Protein AF-A0A356I7H1-F1 (afdb_monomer_lite)

Foldseek 3Di:
DDPPPVQFPAFWLLLVVCVVVVHQLVLLQVLDDDPLDDSVLSVCQRRRRADAQVSLVSSQVSVQSSVPVDHDDSVSGGPDHHHHDD

Secondary structure (DSSP, 8-state):
-------B--S-HHHHHHHHTT--HHHHHHHSPTTSS-HHHHHHHHTTB---HHHHHHHHHHHHHHHTT----HHHH-SS-PPP--

Structure (mmCIF, N/CA/C/O backbone):
data_AF-A0A356I7H1-F1
#
_entry.id   AF-A0A356I7H1-F1
#
loop_
_atom_site.group_PDB
_atom_site.id
_atom_site.type_symbol
_atom_site.label_atom_id
_atom_site.label_alt_id
_atom_site.label_comp_id
_atom_site.label_asym_id
_atom_site.label_entity_id
_atom_site.label_seq_id
_atom_site.pdbx_PDB_ins_code
_atom_site.Cartn_x
_atom_site.Cartn_y
_atom_site.Cartn_z
_atom_site.occupancy
_atom_site.B_iso_or_equiv
_atom_site.auth_seq_id
_atom_site.auth_comp_id
_atom_site.auth_asym_id
_atom_site.auth_atom_id
_atom_site.pdbx_PDB_model_num
ATOM 1 N N . MET A 1 1 ? 15.684 0.789 -32.184 1.00 42.00 1 MET A N 1
ATOM 2 C CA . MET A 1 1 ? 16.577 0.739 -31.006 1.00 42.00 1 MET A CA 1
ATOM 3 C C . MET A 1 1 ? 15.685 0.990 -29.806 1.00 42.00 1 MET A C 1
ATOM 5 O O . MET A 1 1 ? 15.285 2.125 -29.571 1.00 42.00 1 MET A O 1
ATOM 9 N N . ASP A 1 2 ? 15.249 -0.080 -29.151 1.00 43.69 2 ASP A N 1
ATOM 10 C CA . ASP A 1 2 ? 14.176 -0.013 -28.160 1.00 43.69 2 ASP A CA 1
ATOM 11 C C . ASP A 1 2 ? 14.738 0.428 -26.808 1.00 43.69 2 ASP A C 1
ATOM 13 O O . ASP A 1 2 ? 15.234 -0.369 -26.016 1.00 43.69 2 ASP A O 1
ATOM 17 N N . TYR A 1 3 ? 14.664 1.731 -26.531 1.00 47.78 3 TYR A N 1
ATOM 18 C CA . TYR A 1 3 ? 15.000 2.319 -25.229 1.00 47.78 3 TYR A CA 1
ATOM 19 C C . TYR A 1 3 ? 13.907 2.058 -24.179 1.00 47.78 3 TYR A C 1
ATOM 21 O O . TYR A 1 3 ? 13.548 2.936 -23.390 1.00 47.78 3 TYR A O 1
ATOM 29 N N . THR A 1 4 ? 13.351 0.849 -24.133 1.00 49.41 4 THR A N 1
ATOM 30 C CA . THR A 1 4 ? 12.508 0.425 -23.017 1.00 49.41 4 THR A CA 1
ATOM 31 C C . THR A 1 4 ? 13.397 0.231 -21.802 1.00 49.41 4 THR A C 1
ATOM 33 O O . THR A 1 4 ? 13.921 -0.844 -21.543 1.00 49.41 4 THR A O 1
ATOM 36 N N . ASN A 1 5 ? 13.574 1.320 -21.059 1.00 53.44 5 ASN A N 1
ATOM 37 C CA . ASN A 1 5 ? 14.042 1.361 -19.684 1.00 53.44 5 ASN A CA 1
ATOM 38 C C . ASN A 1 5 ? 13.229 0.341 -18.862 1.00 53.44 5 ASN A C 1
ATOM 40 O O . ASN A 1 5 ? 12.157 0.662 -18.343 1.00 53.44 5 ASN A O 1
ATOM 44 N N . SER A 1 6 ? 13.703 -0.906 -18.818 1.00 54.50 6 SER A N 1
ATOM 45 C CA . SER A 1 6 ? 12.990 -2.103 -18.360 1.00 54.50 6 SER A CA 1
ATOM 46 C C . SER A 1 6 ? 12.917 -2.159 -16.831 1.00 54.50 6 SER A C 1
ATOM 48 O O . SER A 1 6 ? 13.383 -3.086 -16.180 1.00 54.50 6 SER A O 1
ATOM 50 N N . ARG A 1 7 ? 12.340 -1.116 -16.230 1.00 67.69 7 ARG A N 1
ATOM 51 C CA . ARG A 1 7 ? 12.071 -0.974 -14.790 1.00 67.69 7 ARG A CA 1
ATOM 52 C C . ARG A 1 7 ? 10.666 -1.469 -14.425 1.00 67.69 7 ARG A C 1
ATOM 54 O O . ARG A 1 7 ? 9.993 -0.881 -13.572 1.00 67.69 7 ARG A O 1
ATOM 61 N N . VAL A 1 8 ? 10.201 -2.508 -15.114 1.00 78.50 8 VAL A N 1
ATOM 62 C CA . VAL A 1 8 ? 8.920 -3.174 -14.861 1.00 78.50 8 VAL A CA 1
ATOM 63 C C . VAL A 1 8 ? 9.238 -4.558 -14.310 1.00 78.50 8 VAL A C 1
ATOM 65 O O . VAL A 1 8 ? 9.906 -5.339 -14.972 1.00 78.50 8 VAL A O 1
ATOM 68 N N . MET A 1 9 ? 8.782 -4.831 -13.092 1.00 83.44 9 MET A N 1
ATOM 69 C CA . MET A 1 9 ? 9.051 -6.049 -12.319 1.00 83.44 9 MET A CA 1
ATOM 70 C C . MET A 1 9 ? 7.935 -7.091 -12.451 1.00 83.44 9 MET A C 1
ATOM 72 O O . MET A 1 9 ? 7.795 -7.963 -11.600 1.00 83.44 9 MET A O 1
ATOM 76 N N . GLY A 1 10 ? 7.117 -6.971 -13.501 1.00 86.38 10 GLY A N 1
ATOM 77 C CA . GLY A 1 10 ? 5.891 -7.750 -13.665 1.00 86.38 10 GLY A CA 1
ATOM 78 C C . GLY A 1 10 ? 4.794 -7.347 -12.678 1.00 86.38 10 GLY A C 1
ATOM 79 O O . GLY A 1 10 ? 4.958 -6.428 -11.874 1.00 86.38 10 GLY A O 1
ATOM 80 N N . LEU A 1 11 ? 3.652 -8.023 -12.751 1.00 92.06 11 LEU A N 1
ATOM 81 C CA . LEU A 1 11 ? 2.585 -7.872 -11.764 1.00 92.06 11 LEU A CA 1
ATOM 82 C C . LEU A 1 11 ? 3.126 -8.236 -10.373 1.00 92.06 11 LEU A C 1
ATOM 84 O O . LEU A 1 11 ? 3.917 -9.167 -10.248 1.00 92.06 11 LEU A O 1
ATOM 88 N N . GLN A 1 12 ? 2.784 -7.459 -9.348 1.00 95.81 12 GLN A N 1
ATOM 89 C CA . GLN A 1 12 ? 3.237 -7.752 -7.983 1.00 95.81 12 GLN A CA 1
ATOM 90 C C . GLN A 1 12 ? 2.174 -8.559 -7.235 1.00 95.81 12 GLN A C 1
ATOM 92 O O . GLN A 1 12 ? 0.997 -8.307 -7.483 1.00 95.81 12 GLN A O 1
ATOM 97 N N . PRO A 1 13 ? 2.561 -9.414 -6.273 1.00 97.62 13 PRO A N 1
ATOM 98 C CA . PRO A 1 13 ? 1.645 -10.130 -5.383 1.00 97.62 13 PRO A CA 1
ATOM 99 C C . PRO A 1 13 ? 0.585 -9.231 -4.740 1.00 97.62 13 PRO A C 1
ATOM 101 O O . PRO A 1 13 ? -0.575 -9.610 -4.637 1.00 97.62 13 PRO A O 1
ATOM 104 N N . LEU A 1 14 ? 0.944 -7.978 -4.421 1.00 97.56 14 LEU A N 1
ATOM 105 C CA . LEU A 1 14 ? -0.004 -6.952 -3.980 1.00 97.56 14 LEU A CA 1
ATOM 106 C C . LEU A 1 14 ? -1.249 -6.846 -4.877 1.00 97.56 14 LEU A C 1
ATOM 108 O O . LEU A 1 14 ? -2.331 -6.552 -4.385 1.00 97.56 14 LEU A O 1
ATOM 112 N N . HIS A 1 15 ? -1.106 -7.004 -6.194 1.00 97.62 15 HIS A N 1
ATOM 113 C CA . HIS A 1 15 ? -2.240 -6.932 -7.106 1.00 97.62 15 HIS A CA 1
ATOM 114 C C . HIS A 1 15 ? -3.240 -8.057 -6.860 1.00 97.62 15 HIS A C 1
ATOM 116 O O . HIS A 1 15 ? -4.420 -7.746 -6.761 1.00 97.62 15 HIS A O 1
ATOM 122 N N . GLU A 1 16 ? -2.763 -9.297 -6.760 1.00 97.38 16 GLU A N 1
ATOM 123 C CA . GLU A 1 16 ? -3.587 -10.488 -6.528 1.00 97.38 16 GLU A CA 1
ATOM 124 C C . GLU A 1 16 ? -4.245 -10.409 -5.151 1.00 97.38 16 GLU A C 1
ATOM 126 O O . GLU A 1 16 ? -5.461 -10.476 -5.059 1.00 97.38 16 GLU A O 1
ATOM 131 N N . ILE A 1 17 ? -3.478 -10.071 -4.107 1.00 97.50 17 ILE A N 1
ATOM 132 C CA . ILE A 1 17 ? -4.004 -9.875 -2.744 1.00 97.50 17 ILE A CA 1
ATOM 133 C C . ILE A 1 17 ? -5.136 -8.837 -2.721 1.00 97.50 17 ILE A C 1
ATOM 135 O O . ILE A 1 17 ? -6.145 -9.019 -2.041 1.00 97.50 17 ILE A O 1
ATOM 139 N N . MET A 1 18 ? -4.968 -7.722 -3.439 1.00 97.81 18 MET A N 1
ATOM 140 C CA . MET A 1 18 ? -6.010 -6.701 -3.527 1.00 97.81 18 MET A CA 1
ATOM 141 C C . MET A 1 18 ? -7.227 -7.176 -4.324 1.00 97.81 18 MET A C 1
ATOM 143 O O . MET A 1 18 ? -8.339 -6.812 -3.958 1.00 97.81 18 MET A O 1
ATOM 147 N N . ASP A 1 19 ? -7.032 -7.938 -5.401 1.00 97.56 19 ASP A N 1
ATOM 148 C CA . ASP A 1 19 ? -8.125 -8.451 -6.234 1.00 97.56 19 ASP A CA 1
ATOM 149 C C . ASP A 1 19 ? -8.957 -9.488 -5.467 1.00 97.56 19 ASP A C 1
ATOM 151 O O . ASP A 1 19 ? -10.172 -9.338 -5.354 1.00 97.56 19 ASP A O 1
ATOM 155 N N . ASP A 1 20 ? -8.286 -10.436 -4.807 1.00 97.31 20 ASP A N 1
ATOM 156 C CA . ASP A 1 20 ? -8.897 -11.482 -3.980 1.00 97.31 20 ASP A CA 1
ATOM 157 C C . ASP A 1 20 ? -9.702 -10.903 -2.809 1.00 97.31 20 ASP A C 1
ATOM 159 O O . ASP A 1 20 ? -10.761 -11.417 -2.446 1.00 97.31 20 ASP A O 1
ATOM 163 N N . ARG A 1 21 ? -9.222 -9.803 -2.214 1.00 96.69 21 ARG A N 1
ATOM 164 C CA . ARG A 1 21 ? -9.923 -9.094 -1.131 1.00 96.69 21 ARG A CA 1
ATOM 165 C C . ARG A 1 21 ? -10.947 -8.066 -1.629 1.00 96.69 21 ARG A C 1
ATOM 167 O O . ARG A 1 21 ? -11.606 -7.426 -0.810 1.00 96.69 21 ARG A O 1
ATOM 174 N N . GLY A 1 22 ? -11.086 -7.881 -2.944 1.00 97.50 22 GLY A N 1
ATOM 175 C CA . GLY A 1 22 ? -11.997 -6.901 -3.542 1.00 97.50 22 GLY A CA 1
ATOM 176 C C . GLY A 1 22 ? -11.627 -5.440 -3.250 1.00 97.50 22 GLY A C 1
ATOM 177 O O . GLY A 1 22 ? -12.487 -4.561 -3.284 1.00 97.50 22 GLY A O 1
ATOM 178 N N . TRP A 1 23 ? -10.360 -5.161 -2.936 1.00 98.19 23 TRP A N 1
ATOM 179 C CA . TRP A 1 23 ? -9.877 -3.833 -2.570 1.00 98.19 23 TRP A CA 1
ATOM 180 C C . TRP A 1 23 ? -9.538 -2.983 -3.789 1.00 98.19 23 TRP A C 1
ATOM 182 O O . TRP A 1 23 ? -8.687 -3.308 -4.625 1.00 98.19 23 TRP A O 1
ATOM 192 N N . SER A 1 24 ? -10.135 -1.797 -3.846 1.00 98.00 24 SER A N 1
ATOM 193 C CA . SER A 1 24 ? -9.768 -0.780 -4.817 1.00 98.00 24 SER A CA 1
ATOM 194 C C . SER A 1 24 ? -8.528 -0.001 -4.367 1.00 98.00 24 SER A C 1
ATOM 196 O O . SER A 1 24 ? -8.167 0.067 -3.192 1.00 98.00 24 SER A O 1
ATOM 198 N N . ASN A 1 25 ? -7.889 0.705 -5.305 1.00 98.12 25 ASN A N 1
ATOM 199 C CA . ASN A 1 25 ? -6.827 1.651 -4.947 1.00 98.12 25 ASN A CA 1
ATOM 200 C C . ASN A 1 25 ? -7.337 2.765 -4.017 1.00 98.12 25 ASN A C 1
ATOM 202 O O . ASN A 1 25 ? -6.533 3.389 -3.330 1.00 98.12 25 ASN A O 1
ATOM 206 N N . HIS A 1 26 ? -8.640 3.070 -4.055 1.00 98.25 26 HIS A N 1
ATOM 207 C CA . HIS A 1 26 ? -9.239 4.082 -3.195 1.00 98.25 26 HIS A CA 1
ATOM 208 C C . HIS A 1 26 ? -9.308 3.605 -1.745 1.00 98.25 26 HIS A C 1
ATOM 210 O O . HIS A 1 26 ? -8.986 4.393 -0.861 1.00 98.25 26 HIS A O 1
ATOM 216 N N . ASP A 1 27 ? -9.620 2.331 -1.513 1.00 98.31 27 ASP A N 1
ATOM 217 C CA . ASP A 1 27 ? -9.708 1.754 -0.167 1.00 98.31 27 ASP A CA 1
ATOM 218 C C . ASP A 1 27 ? -8.357 1.822 0.548 1.00 98.31 27 ASP A C 1
ATOM 220 O O . ASP A 1 27 ? -8.264 2.356 1.651 1.00 98.31 27 ASP A O 1
ATOM 224 N N . ILE A 1 28 ? -7.280 1.436 -0.145 1.00 98.25 28 ILE A N 1
ATOM 225 C CA . ILE A 1 28 ? -5.910 1.522 0.388 1.00 98.25 28 ILE A CA 1
ATOM 226 C C . ILE A 1 28 ? -5.520 2.969 0.724 1.00 98.25 28 ILE A C 1
ATOM 228 O O . ILE A 1 28 ? -4.895 3.236 1.748 1.00 98.25 28 ILE A O 1
ATOM 232 N N . VAL A 1 29 ? -5.877 3.928 -0.136 1.00 98.25 29 VAL A N 1
ATOM 233 C CA . VAL A 1 29 ? -5.571 5.350 0.094 1.00 98.25 29 VAL A CA 1
ATOM 234 C C . VAL A 1 29 ? -6.383 5.908 1.263 1.00 98.25 29 VAL A C 1
ATOM 236 O O . VAL A 1 29 ? -5.852 6.705 2.030 1.00 98.25 29 VAL A O 1
ATOM 239 N N . ARG A 1 30 ? -7.647 5.496 1.404 1.00 98.12 30 ARG A N 1
ATOM 240 C CA . ARG A 1 30 ? -8.553 5.938 2.470 1.00 98.12 30 ARG A CA 1
ATOM 241 C C . ARG A 1 30 ? -8.190 5.343 3.834 1.00 98.12 30 ARG A C 1
ATOM 243 O O . ARG A 1 30 ? -8.457 5.985 4.844 1.00 98.12 30 ARG A O 1
ATOM 250 N N . ALA A 1 31 ? -7.593 4.153 3.864 1.00 97.62 31 ALA A N 1
ATOM 251 C CA . ALA A 1 31 ? -7.144 3.509 5.097 1.00 97.62 31 ALA A CA 1
ATOM 252 C C . ALA A 1 31 ? -5.921 4.199 5.733 1.00 97.62 31 ALA A C 1
ATOM 254 O O . ALA A 1 31 ? -5.714 4.110 6.941 1.00 97.62 31 ALA A O 1
ATOM 255 N N . ALA A 1 32 ? -5.108 4.897 4.936 1.00 96.94 32 ALA A N 1
ATOM 256 C CA . ALA A 1 32 ? -3.941 5.629 5.416 1.00 96.94 32 ALA A CA 1
ATOM 257 C C . ALA A 1 32 ? -4.262 7.104 5.738 1.00 96.94 32 ALA A C 1
ATOM 259 O O . ALA A 1 32 ? -5.230 7.658 5.211 1.00 96.94 32 ALA A O 1
ATOM 260 N N . PRO A 1 33 ? -3.427 7.794 6.545 1.00 97.62 33 PRO A N 1
ATOM 261 C CA . PRO A 1 33 ? -3.585 9.227 6.780 1.00 97.62 33 PRO A CA 1
ATOM 262 C C . PRO A 1 33 ? -3.639 10.038 5.469 1.00 97.62 33 PRO A C 1
ATOM 264 O O . PRO A 1 33 ? -2.914 9.719 4.517 1.00 97.62 33 PRO A O 1
ATOM 267 N N . PRO A 1 34 ? -4.440 11.119 5.400 1.00 96.75 34 PRO A N 1
ATOM 268 C CA . PRO A 1 34 ? -4.546 11.945 4.199 1.00 96.75 34 PRO A CA 1
ATOM 269 C C . PRO A 1 34 ? -3.181 12.422 3.678 1.00 96.75 34 PRO A C 1
ATOM 271 O O . PRO A 1 34 ? -2.336 12.896 4.435 1.00 96.75 34 PRO A O 1
ATOM 274 N N . GLY A 1 35 ? -2.950 12.290 2.368 1.00 95.25 35 GLY A N 1
ATOM 275 C CA . GLY A 1 35 ? -1.693 12.693 1.720 1.00 95.25 35 GLY A CA 1
ATOM 276 C C . GLY A 1 35 ? -0.507 11.739 1.929 1.00 95.25 35 GLY A C 1
ATOM 277 O O . GLY A 1 35 ? 0.570 11.982 1.382 1.00 95.25 35 GLY A O 1
ATOM 278 N N . PHE A 1 36 ? -0.677 10.636 2.668 1.00 97.81 36 PHE A N 1
ATOM 279 C CA . PHE A 1 36 ? 0.398 9.675 2.926 1.00 97.81 36 PHE A CA 1
ATOM 280 C C . PHE A 1 36 ? 0.879 8.961 1.652 1.00 97.81 36 PHE A C 1
ATOM 282 O O . PHE A 1 36 ? 2.093 8.870 1.395 1.00 97.81 36 PHE A O 1
ATOM 289 N N . ILE A 1 37 ? -0.089 8.510 0.848 1.00 98.12 37 ILE A N 1
ATOM 290 C CA . ILE A 1 37 ? 0.061 7.900 -0.476 1.00 98.12 37 ILE A CA 1
ATOM 291 C C . ILE A 1 37 ? -1.064 8.367 -1.416 1.00 98.12 37 ILE A C 1
ATOM 293 O O . ILE A 1 37 ? -2.055 8.951 -0.990 1.00 98.12 37 ILE A O 1
ATOM 297 N N . THR A 1 38 ? -0.919 8.097 -2.712 1.00 98.31 38 THR A N 1
ATOM 298 C CA . THR A 1 38 ? -1.883 8.464 -3.765 1.00 98.31 38 THR A CA 1
ATOM 299 C C . THR A 1 38 ? -2.360 7.239 -4.545 1.00 98.31 38 THR A C 1
ATOM 301 O O . THR A 1 38 ? -1.626 6.256 -4.673 1.00 98.31 38 THR A O 1
ATOM 304 N N . HIS A 1 39 ? -3.531 7.323 -5.193 1.00 98.12 39 HIS A N 1
ATOM 305 C CA . HIS A 1 39 ? -4.053 6.244 -6.053 1.00 98.12 39 HIS A CA 1
ATOM 306 C C . HIS A 1 39 ? -3.063 5.848 -7.151 1.00 98.12 39 HIS A C 1
ATOM 308 O O . HIS A 1 39 ? -2.918 4.671 -7.474 1.00 98.12 39 HIS A O 1
ATOM 314 N N . LYS A 1 40 ? -2.333 6.827 -7.708 1.00 97.44 40 LYS A N 1
ATOM 315 C CA . LYS A 1 40 ? -1.301 6.584 -8.727 1.00 97.44 40 LYS A CA 1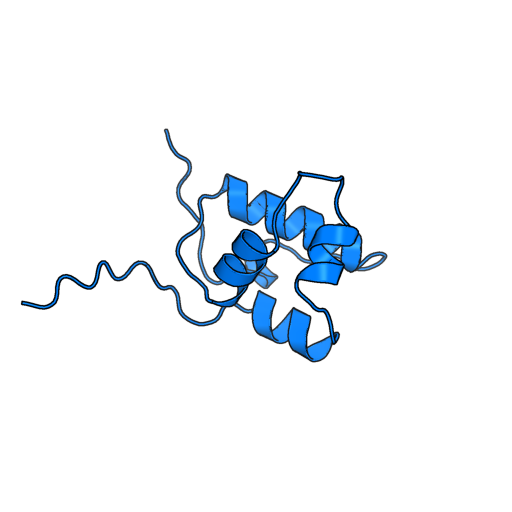
ATOM 316 C C . LYS A 1 40 ? -0.124 5.780 -8.173 1.00 97.44 40 LYS A C 1
ATOM 318 O O . LYS A 1 40 ? 0.423 4.955 -8.900 1.00 97.44 40 LYS A O 1
ATOM 323 N N . GLN A 1 41 ? 0.269 6.000 -6.917 1.00 97.69 41 GLN A N 1
ATOM 324 C CA . GLN A 1 41 ? 1.336 5.231 -6.268 1.00 97.69 41 GLN A CA 1
ATOM 325 C C . GLN A 1 41 ? 0.904 3.786 -6.004 1.00 97.69 41 GLN A C 1
ATOM 327 O O . GLN A 1 41 ? 1.673 2.882 -6.325 1.00 97.69 41 GLN A O 1
ATOM 332 N N . VAL A 1 42 ? -0.332 3.560 -5.543 1.00 97.75 42 VAL A N 1
ATOM 333 C CA . VAL A 1 42 ? -0.896 2.204 -5.386 1.00 97.75 42 VAL A CA 1
ATOM 334 C C . VAL A 1 42 ? -0.968 1.491 -6.736 1.00 97.75 42 VAL A C 1
ATOM 336 O O . VAL A 1 42 ? -0.462 0.383 -6.889 1.00 97.75 42 VAL A O 1
ATOM 339 N N . GLN A 1 43 ? -1.479 2.163 -7.771 1.00 97.38 43 GLN A N 1
ATOM 340 C CA . GLN A 1 43 ? -1.542 1.589 -9.116 1.00 97.38 43 GLN A CA 1
ATOM 341 C C . GLN A 1 43 ? -0.155 1.246 -9.672 1.00 97.38 43 GLN A C 1
ATOM 343 O O . GLN A 1 43 ? 0.022 0.242 -10.364 1.00 97.38 43 GLN A O 1
ATOM 348 N N . LYS A 1 44 ? 0.844 2.084 -9.379 1.00 95.44 44 LYS A N 1
ATOM 349 C CA . LYS A 1 44 ? 2.237 1.848 -9.761 1.00 95.44 44 LYS A CA 1
ATOM 350 C C . LYS A 1 44 ? 2.807 0.613 -9.050 1.00 95.44 44 LYS A C 1
ATOM 352 O O . LYS A 1 44 ? 3.503 -0.163 -9.702 1.00 95.44 44 LYS A O 1
ATOM 357 N N . ALA A 1 45 ? 2.487 0.441 -7.765 1.00 96.25 45 ALA A N 1
ATOM 358 C CA . ALA A 1 45 ? 2.873 -0.713 -6.960 1.00 96.25 45 ALA A CA 1
ATOM 359 C C . ALA A 1 45 ? 2.282 -2.014 -7.517 1.00 96.25 45 ALA A C 1
ATOM 361 O O . ALA A 1 45 ? 3.043 -2.921 -7.832 1.00 96.25 45 ALA A O 1
ATOM 362 N N . ARG A 1 46 ? 0.964 -2.057 -7.758 1.00 96.44 46 ARG A N 1
ATOM 363 C CA . ARG A 1 46 ? 0.264 -3.232 -8.317 1.00 96.44 46 ARG A CA 1
ATOM 364 C C . ARG A 1 46 ? 0.863 -3.693 -9.649 1.00 96.44 46 ARG A C 1
ATOM 366 O O . ARG A 1 46 ? 1.137 -4.870 -9.838 1.00 96.44 46 ARG A O 1
ATOM 373 N N . LYS A 1 47 ? 1.136 -2.751 -10.560 1.00 94.44 47 LYS A N 1
ATOM 374 C CA . LYS A 1 47 ? 1.723 -3.029 -11.889 1.00 94.44 47 LYS A CA 1
ATOM 375 C C . LYS A 1 47 ? 3.230 -3.343 -11.865 1.00 94.44 47 LYS A C 1
ATOM 377 O O . LYS A 1 47 ? 3.835 -3.422 -12.931 1.00 94.44 47 LYS A O 1
ATOM 382 N N . GLY A 1 48 ? 3.853 -3.376 -10.683 1.00 90.56 48 GLY A N 1
ATOM 383 C CA . GLY A 1 48 ? 5.289 -3.603 -10.479 1.00 90.56 48 GLY A CA 1
ATOM 384 C C . GLY A 1 48 ? 6.211 -2.654 -11.217 1.00 90.56 48 GLY A C 1
ATOM 385 O O . GLY A 1 48 ? 7.330 -2.998 -11.586 1.00 90.56 48 GLY A O 1
ATOM 386 N N . ARG A 1 49 ? 5.784 -1.411 -11.416 1.00 91.06 49 ARG A N 1
ATOM 387 C CA . ARG A 1 49 ? 6.711 -0.367 -11.857 1.00 91.06 49 ARG A CA 1
ATOM 388 C C . ARG A 1 49 ? 7.663 -0.043 -10.711 1.00 91.06 49 ARG A C 1
ATOM 390 O O . ARG A 1 49 ? 7.207 0.148 -9.588 1.00 91.06 49 ARG A O 1
ATOM 397 N N . TRP A 1 50 ? 8.952 0.122 -11.008 1.00 90.62 50 TRP A N 1
ATOM 398 C CA . TRP A 1 50 ? 9.984 0.345 -9.991 1.00 90.62 50 TRP A CA 1
ATOM 399 C C . TRP A 1 50 ? 9.625 1.437 -8.968 1.00 90.62 50 TRP A C 1
ATOM 401 O O . T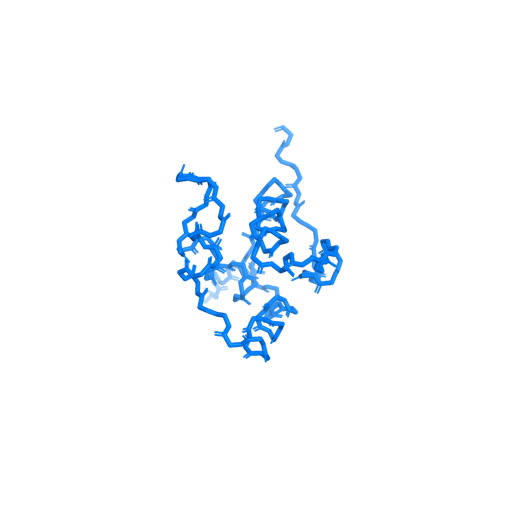RP A 1 50 ? 9.354 2.599 -9.318 1.00 90.62 50 TRP A O 1
ATOM 411 N N . LEU A 1 51 ? 9.681 1.058 -7.694 1.00 93.12 51 LEU A N 1
ATOM 412 C CA . LEU A 1 51 ? 9.506 1.888 -6.510 1.00 93.12 51 LEU A CA 1
ATOM 413 C C . LEU A 1 51 ? 10.816 1.964 -5.717 1.00 93.12 51 LEU A C 1
ATOM 415 O O . LEU A 1 51 ? 11.666 1.081 -5.786 1.00 93.12 51 LEU A O 1
ATOM 419 N N . THR A 1 52 ? 10.988 3.041 -4.953 1.00 94.00 52 THR A N 1
ATOM 420 C CA . THR A 1 52 ? 12.062 3.127 -3.954 1.00 94.00 52 THR A CA 1
ATOM 421 C C . THR A 1 52 ? 11.694 2.302 -2.720 1.00 94.00 52 THR A C 1
ATOM 423 O O . THR A 1 52 ? 10.506 2.108 -2.457 1.00 94.00 52 THR A O 1
ATOM 426 N N . ALA A 1 53 ? 12.684 1.894 -1.914 1.00 94.62 53 ALA A N 1
ATOM 427 C CA . ALA A 1 53 ? 12.437 1.197 -0.640 1.00 94.62 53 ALA A CA 1
ATOM 428 C C . ALA A 1 53 ? 11.429 1.946 0.246 1.00 94.62 53 ALA A C 1
ATOM 430 O O . ALA A 1 53 ? 10.526 1.360 0.835 1.00 94.62 53 ALA A O 1
ATOM 431 N N . ASN A 1 54 ? 11.559 3.276 0.310 1.00 96.00 54 ASN A N 1
ATOM 432 C CA . ASN A 1 54 ? 10.667 4.100 1.115 1.00 96.00 54 ASN A CA 1
ATOM 433 C C . ASN A 1 54 ? 9.222 4.068 0.603 1.00 96.00 54 ASN A C 1
ATOM 435 O O . ASN A 1 54 ? 8.292 4.034 1.398 1.00 96.00 54 ASN A O 1
ATOM 439 N N . MET A 1 55 ? 9.030 4.063 -0.718 1.00 96.75 55 MET A N 1
ATOM 440 C CA . MET A 1 55 ? 7.692 3.980 -1.294 1.00 96.75 55 MET A CA 1
ATOM 441 C C . MET A 1 55 ? 7.069 2.599 -1.074 1.00 96.75 55 MET A C 1
ATOM 443 O O . MET A 1 55 ? 5.887 2.536 -0.768 1.00 96.75 55 MET A O 1
ATOM 447 N N . GLN A 1 56 ? 7.842 1.511 -1.163 1.00 96.94 56 GLN A N 1
ATOM 448 C CA . GLN A 1 56 ? 7.320 0.175 -0.855 1.00 96.94 56 GLN A CA 1
ATOM 449 C C . GLN A 1 56 ? 6.855 0.072 0.607 1.00 96.94 56 GLN A C 1
ATOM 451 O O . GLN A 1 56 ? 5.743 -0.384 0.837 1.00 96.94 56 GLN A O 1
ATOM 456 N N . ARG A 1 57 ? 7.629 0.599 1.572 1.00 97.56 57 ARG A N 1
ATOM 457 C CA . ARG A 1 57 ? 7.216 0.665 2.992 1.00 97.56 57 ARG A CA 1
ATOM 458 C C . ARG A 1 57 ? 5.943 1.480 3.212 1.00 97.56 57 ARG A C 1
ATOM 460 O O . ARG A 1 57 ? 5.094 1.102 4.005 1.00 97.56 57 ARG A O 1
ATOM 467 N N . LYS A 1 58 ? 5.780 2.601 2.503 1.00 98.12 58 LYS A N 1
ATOM 468 C CA . LYS A 1 58 ? 4.530 3.373 2.567 1.00 98.12 58 LYS A CA 1
ATOM 469 C C . LYS A 1 58 ? 3.334 2.573 2.049 1.00 98.12 58 LYS A C 1
ATOM 471 O O . LYS A 1 58 ? 2.258 2.648 2.627 1.00 98.12 58 LYS A O 1
ATOM 476 N N . ILE A 1 59 ? 3.513 1.827 0.960 1.00 98.19 59 ILE A N 1
ATOM 477 C CA . ILE A 1 59 ? 2.450 0.968 0.429 1.00 98.19 59 ILE A CA 1
ATOM 478 C C . ILE A 1 59 ? 2.116 -0.148 1.422 1.00 98.19 59 ILE A C 1
ATOM 480 O O . ILE A 1 59 ? 0.944 -0.328 1.713 1.00 98.19 59 ILE A O 1
ATOM 484 N N . GLU A 1 60 ? 3.116 -0.823 1.991 1.00 98.31 60 GLU A N 1
ATOM 485 C CA . GLU A 1 60 ? 2.928 -1.831 3.047 1.00 98.31 60 GLU A CA 1
ATOM 486 C C . GLU A 1 60 ? 2.123 -1.276 4.228 1.00 98.31 60 GLU A C 1
ATOM 488 O O . GLU A 1 60 ? 1.105 -1.848 4.601 1.00 98.31 60 GLU A O 1
ATOM 493 N N . GLN A 1 61 ? 2.508 -0.115 4.766 1.00 98.31 61 GLN A N 1
ATOM 494 C CA . GLN A 1 61 ? 1.792 0.508 5.884 1.00 98.31 61 GLN A CA 1
ATOM 495 C C . GLN A 1 61 ? 0.332 0.832 5.546 1.00 98.31 61 GLN A C 1
ATOM 497 O O . GLN A 1 61 ? -0.551 0.602 6.367 1.00 98.31 61 GLN A O 1
ATOM 502 N N . ALA A 1 62 ? 0.061 1.342 4.342 1.00 98.31 62 ALA A N 1
ATOM 503 C CA . ALA A 1 62 ? -1.302 1.649 3.916 1.00 98.31 62 ALA A CA 1
ATOM 504 C C . ALA A 1 62 ? -2.148 0.388 3.681 1.00 98.31 62 ALA A C 1
ATOM 506 O O . ALA A 1 62 ? -3.328 0.363 4.023 1.00 98.31 62 ALA A O 1
ATOM 507 N N . VAL A 1 63 ? -1.546 -0.664 3.123 1.00 98.31 63 VAL A N 1
ATOM 508 C CA . VAL A 1 63 ? -2.206 -1.961 2.930 1.00 98.31 63 VAL A CA 1
ATOM 509 C C . VAL A 1 63 ? -2.528 -2.591 4.279 1.00 98.31 63 VAL A C 1
ATOM 511 O O . VAL A 1 63 ? -3.661 -3.004 4.484 1.00 98.31 63 VAL A O 1
ATOM 514 N N . ASN A 1 64 ? -1.595 -2.577 5.230 1.00 98.25 64 ASN A N 1
ATOM 515 C CA . ASN A 1 64 ? -1.817 -3.128 6.568 1.00 98.25 64 ASN A CA 1
ATOM 516 C C . ASN A 1 64 ? -2.859 -2.337 7.364 1.00 98.25 64 ASN A C 1
ATOM 518 O O . ASN A 1 64 ? -3.646 -2.928 8.094 1.00 98.25 64 ASN A O 1
ATOM 522 N N . ALA A 1 65 ? -2.939 -1.017 7.172 1.00 97.81 65 ALA A N 1
ATOM 523 C CA . ALA A 1 65 ? -4.032 -0.222 7.730 1.00 97.81 65 ALA A CA 1
ATOM 524 C C . ALA A 1 65 ? -5.404 -0.640 7.166 1.00 97.81 65 ALA A C 1
ATOM 526 O O . ALA A 1 65 ? -6.395 -0.622 7.889 1.00 97.81 65 ALA A O 1
ATOM 527 N N . CYS A 1 66 ? -5.461 -1.040 5.891 1.00 97.69 66 CYS A N 1
ATOM 528 C CA . CYS A 1 66 ? -6.677 -1.555 5.257 1.00 97.69 66 CYS A CA 1
ATOM 529 C C . CYS A 1 66 ? -6.976 -3.017 5.638 1.00 97.69 66 CYS A C 1
ATOM 531 O O . CYS A 1 66 ? -8.130 -3.435 5.606 1.00 97.69 66 CYS A O 1
ATOM 533 N N . ALA A 1 67 ? -5.942 -3.794 5.966 1.00 97.38 67 ALA A N 1
ATOM 534 C CA . ALA A 1 67 ? -6.019 -5.226 6.235 1.00 97.38 67 ALA A CA 1
ATOM 535 C C . ALA A 1 67 ? -6.391 -5.581 7.678 1.00 97.38 67 ALA A C 1
ATOM 537 O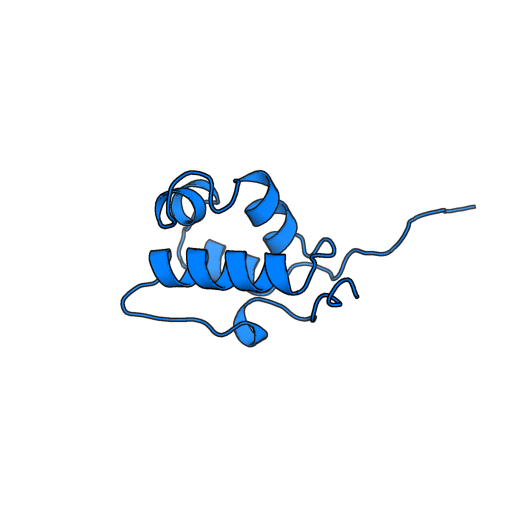 O . ALA A 1 67 ? -6.745 -6.734 7.925 1.00 97.38 67 ALA A O 1
ATOM 538 N N . ALA A 1 68 ? -6.292 -4.623 8.605 1.00 94.56 68 ALA A N 1
ATOM 539 C CA . ALA A 1 68 ? -6.467 -4.858 10.032 1.00 94.56 68 ALA A CA 1
ATOM 540 C C . ALA A 1 68 ? -7.748 -5.672 10.335 1.00 94.56 68 ALA A C 1
ATOM 542 O O . ALA A 1 68 ? -8.816 -5.351 9.806 1.00 94.56 68 ALA A O 1
ATOM 543 N N . PRO A 1 69 ? -7.669 -6.703 11.199 1.00 95.25 69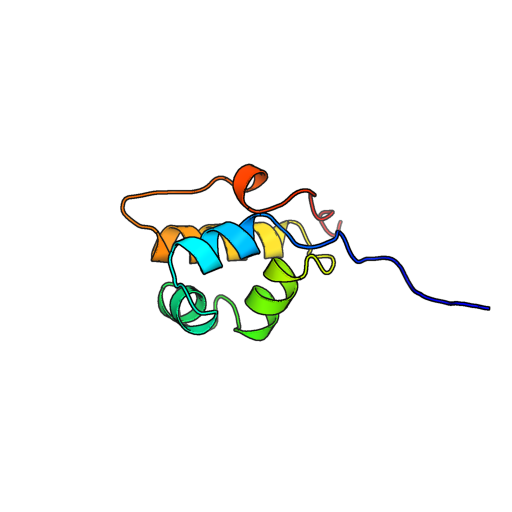 PRO A N 1
ATOM 544 C CA . PRO A 1 69 ? -6.556 -7.034 12.099 1.00 95.25 69 PRO A CA 1
ATOM 545 C C . PRO A 1 69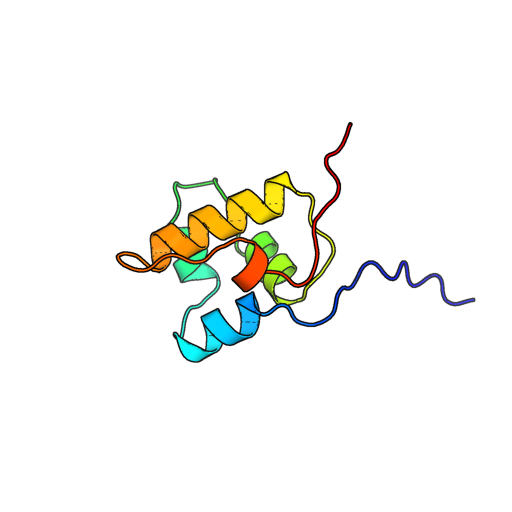 ? -5.401 -7.831 11.465 1.00 95.25 69 PRO A C 1
ATOM 547 O O . PRO A 1 69 ? -4.407 -8.070 12.148 1.00 95.25 69 PRO A O 1
ATOM 550 N N . ASP A 1 70 ? -5.502 -8.225 10.194 1.00 96.19 70 ASP A N 1
ATOM 551 C CA . ASP A 1 70 ? -4.410 -8.910 9.497 1.00 96.19 70 ASP A CA 1
ATOM 552 C C . ASP A 1 70 ? -3.271 -7.942 9.147 1.00 96.19 70 ASP A C 1
ATOM 554 O O . ASP A 1 70 ? -3.436 -6.719 9.106 1.00 96.19 70 ASP A O 1
ATOM 558 N N . SER A 1 71 ? -2.109 -8.500 8.811 1.00 96.62 71 SER A N 1
ATOM 559 C CA . SER A 1 71 ? -0.975 -7.735 8.300 1.00 96.62 71 SER A CA 1
ATOM 560 C C . SER A 1 71 ? -0.185 -8.532 7.277 1.00 96.62 71 SER A C 1
ATOM 562 O O . SER A 1 71 ? -0.026 -9.740 7.425 1.00 96.62 71 SER A O 1
ATOM 564 N N . PHE A 1 72 ? 0.371 -7.825 6.304 1.00 97.38 72 PHE A N 1
ATOM 565 C CA . PHE A 1 72 ? 1.280 -8.346 5.300 1.00 97.38 72 PHE A CA 1
ATOM 566 C C . PHE A 1 72 ? 2.681 -7.788 5.508 1.00 97.38 72 PHE A C 1
ATOM 568 O O . PHE A 1 72 ? 2.876 -6.630 5.889 1.00 97.38 72 PHE A O 1
ATOM 575 N N . THR A 1 73 ? 3.660 -8.613 5.193 1.00 97.44 73 THR A N 1
ATOM 576 C CA . THR A 1 73 ? 5.058 -8.231 5.075 1.00 97.44 73 THR A CA 1
ATOM 577 C C . THR A 1 73 ? 5.344 -7.665 3.690 1.00 97.44 73 THR A C 1
ATOM 579 O O . THR A 1 73 ? 4.713 -7.986 2.680 1.00 97.44 73 THR A O 1
ATOM 582 N N . LEU A 1 74 ? 6.370 -6.832 3.610 1.00 96.31 74 LEU A N 1
ATOM 583 C CA . LEU A 1 74 ? 6.912 -6.340 2.353 1.00 96.31 74 LEU A CA 1
ATOM 584 C C . LEU A 1 74 ? 7.253 -7.461 1.348 1.00 96.31 74 LEU A C 1
ATOM 586 O O . LEU A 1 74 ? 7.231 -7.209 0.142 1.00 96.31 74 LEU A O 1
ATOM 590 N N . GLU A 1 75 ? 7.672 -8.648 1.806 1.00 96.19 75 GLU A N 1
ATOM 591 C CA . GLU A 1 75 ? 8.000 -9.829 0.982 1.00 96.19 75 GLU A CA 1
ATOM 592 C C . GLU A 1 75 ? 6.744 -10.424 0.340 1.00 96.19 75 GLU A C 1
ATOM 594 O O . GLU A 1 75 ? 6.779 -10.812 -0.825 1.00 96.19 75 GLU A O 1
ATOM 599 N N . GLU A 1 76 ? 5.630 -10.429 1.070 1.00 97.19 76 GLU A N 1
ATOM 600 C CA . GLU A 1 76 ? 4.335 -10.891 0.564 1.00 97.19 76 GLU A CA 1
ATOM 601 C C . GLU A 1 76 ? 3.722 -9.908 -0.431 1.00 97.19 76 GLU A C 1
ATOM 603 O O . GLU A 1 76 ? 2.968 -10.319 -1.302 1.00 97.19 76 GLU A O 1
ATOM 608 N N . LEU A 1 77 ? 4.042 -8.613 -0.340 1.00 97.06 77 LEU A N 1
ATOM 609 C CA . LEU A 1 77 ? 3.476 -7.593 -1.229 1.00 97.06 77 LEU A CA 1
ATOM 610 C C . LEU A 1 77 ? 4.293 -7.364 -2.513 1.00 97.06 77 LEU A C 1
ATOM 612 O O . LEU A 1 77 ? 3.742 -6.898 -3.515 1.00 97.06 77 LEU A O 1
ATOM 616 N N . PHE A 1 78 ? 5.600 -7.649 -2.510 1.00 96.69 78 PHE A N 1
ATOM 617 C CA . PHE A 1 78 ? 6.503 -7.308 -3.617 1.00 96.69 78 PHE A CA 1
ATOM 618 C C . PHE A 1 78 ? 7.533 -8.398 -3.913 1.00 96.69 78 PHE A C 1
ATOM 620 O O . PHE A 1 78 ? 8.230 -8.864 -3.018 1.00 96.69 78 PHE A O 1
ATOM 627 N N . THR A 1 79 ? 7.765 -8.665 -5.202 1.00 95.38 79 THR A N 1
ATOM 628 C CA . THR A 1 79 ? 8.805 -9.605 -5.673 1.00 95.38 79 THR A CA 1
ATOM 629 C C . THR A 1 79 ? 10.207 -8.999 -5.722 1.00 95.38 79 THR A C 1
ATOM 631 O O . THR A 1 79 ? 11.175 -9.674 -6.064 1.00 95.38 79 THR A O 1
ATOM 634 N N . TYR A 1 80 ? 10.342 -7.707 -5.411 1.00 93.19 80 TYR A N 1
ATOM 635 C CA . TYR A 1 80 ? 11.616 -6.998 -5.442 1.00 93.19 80 TYR A CA 1
ATOM 636 C C . TYR A 1 80 ? 11.741 -5.988 -4.303 1.00 93.19 80 TYR A C 1
ATOM 638 O O . TYR A 1 80 ? 10.762 -5.555 -3.687 1.00 93.19 80 TYR A O 1
ATOM 646 N N . ARG A 1 81 ? 12.978 -5.538 -4.080 1.00 91.62 81 ARG A N 1
ATOM 647 C CA . ARG A 1 81 ? 13.303 -4.449 -3.158 1.00 91.62 81 ARG A CA 1
ATOM 648 C C . ARG A 1 81 ? 13.803 -3.234 -3.917 1.00 91.62 81 ARG A C 1
ATOM 650 O O . ARG A 1 81 ? 14.767 -3.297 -4.679 1.00 91.62 81 ARG A O 1
ATOM 657 N N . GLY A 1 82 ? 13.143 -2.103 -3.701 1.00 87.19 82 GLY A N 1
ATOM 658 C CA . GLY A 1 82 ? 13.600 -0.819 -4.197 1.00 87.19 82 GLY A CA 1
ATOM 659 C C . GLY A 1 82 ? 14.931 -0.445 -3.553 1.00 87.19 82 GLY A C 1
ATOM 660 O O . GLY A 1 82 ? 15.134 -0.648 -2.360 1.00 87.19 82 GLY A O 1
ATOM 661 N N . LYS A 1 83 ? 15.845 0.156 -4.313 1.00 83.00 83 LYS A N 1
ATOM 662 C CA . LYS A 1 83 ? 17.086 0.691 -3.734 1.00 83.00 83 LYS A CA 1
ATOM 663 C C . LYS A 1 83 ? 16.778 1.928 -2.886 1.00 83.00 83 LYS A C 1
ATOM 665 O O . LYS A 1 83 ? 15.932 2.754 -3.259 1.00 83.00 83 LYS A O 1
ATOM 670 N N . ARG A 1 84 ? 17.460 2.068 -1.746 1.00 71.81 84 ARG A N 1
ATOM 671 C CA . ARG A 1 84 ? 17.479 3.327 -0.991 1.00 71.81 84 ARG A CA 1
ATOM 672 C C . ARG A 1 84 ? 18.234 4.348 -1.842 1.00 71.81 84 ARG A C 1
ATOM 674 O O . ARG A 1 84 ? 19.313 4.035 -2.338 1.00 71.81 84 ARG A O 1
ATOM 681 N N . LYS A 1 85 ? 17.661 5.535 -2.054 1.00 59.81 85 LYS A N 1
ATOM 682 C CA 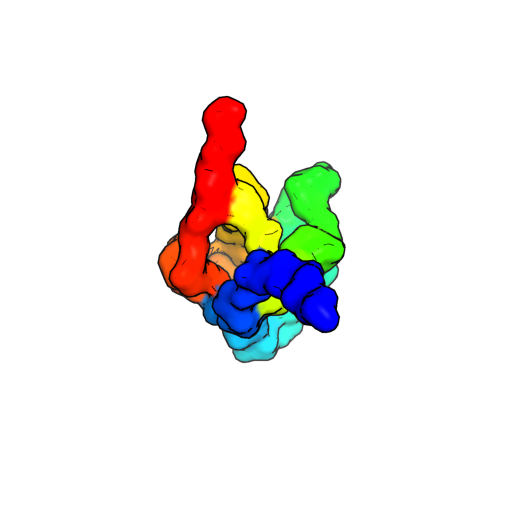. LYS A 1 85 ? 18.456 6.655 -2.570 1.00 59.81 85 LYS A CA 1
ATOM 683 C C . LYS A 1 85 ? 19.480 6.959 -1.470 1.00 59.81 85 LYS A C 1
ATOM 685 O O . LYS A 1 85 ? 19.054 7.204 -0.341 1.00 59.81 85 LYS A O 1
ATOM 690 N N . LEU A 1 86 ? 20.764 6.767 -1.777 1.00 50.75 86 LEU A N 1
ATOM 691 C CA . LEU A 1 86 ? 21.863 7.270 -0.954 1.00 50.75 86 LEU A CA 1
ATOM 692 C C . LEU A 1 86 ? 21.749 8.792 -0.850 1.00 50.75 86 LEU A C 1
ATOM 694 O O . LEU A 1 86 ? 21.286 9.398 -1.849 1.00 50.75 86 LEU A O 1
#

Radius of gyration: 12.92 Å; chains: 1; bounding box: 34×24×43 Å

pLDDT: mean 90.93, std 14.19, range [42.0, 98.31]

Sequence (86 aa):
MDYTNSRVMGLQPLHEIMDDRGWSNHDIVRAAPPGFITHKQVQKARKGRWLTANMQRKIEQAVNACAAPDSFTLEELFTYRGKRKL